Protein AF-A0A849GI47-F1 (afdb_monomer)

Secondary structure (DSSP, 8-state):
--HHHHHHHHHHHHHHHHHHHHHHHHHHHHHHHH-TTS--TT---GGGTS-TT-HHHHHHHHHHH-S-TTS---EEETTTEEEPPP-SS-TT----SS-GGGS--BSPEEE--SHHHHSTT-HHHHHHTT-TTS-EEE---TT--HHHHHHHHHHHGGGSBS-EEE-

Radius of gyration: 28.08 Å; Cα contacts (8 Å, |Δi|>4): 206; chains: 1; bounding box: 69×31×83 Å

Solvent-accessible surface area (backbone atoms only — not comparable to full-atom values): 9591 Å² total; per-residue (Å²): 132,58,72,65,59,56,50,52,50,51,52,52,50,51,52,51,51,52,54,49,53,50,53,52,52,50,51,50,50,49,41,36,60,71,37,83,93,44,74,46,86,80,65,64,42,35,73,80,81,24,57,90,88,38,72,64,18,55,52,39,38,39,72,56,66,39,83,69,90,78,62,84,71,46,41,76,36,99,89,60,40,68,32,59,61,57,41,96,54,30,73,81,23,55,65,70,96,68,49,56,87,79,50,73,54,67,50,22,38,39,35,38,35,21,42,80,45,44,31,94,76,39,54,43,61,57,49,27,75,70,34,84,92,41,45,41,43,29,56,23,31,62,82,46,50,72,66,42,40,49,52,50,45,73,72,50,55,83,82,43,47,74,56,47,79,45,114

Mean predicted aligned error: 10.1 Å

pLDDT: mean 87.13, std 10.29, range [44.12, 98.12]

Sequence (167 aa):
MSKLRQLLFNIVLIGASLVFTWAVAEGFLRAVLFVEELPSFGLREPWRYAADLDDDYWKLAYIFEGERKGETVGFFNPELGWDTQPTTDQPLGIRTAESFADRNLVEPILFYGDSFVGGKHNIPEKLDALLLDRPVLNLGVGGYGVDQIFLKFSKTVQYFENPLVLI

Foldseek 3Di:
DDPVVVVVVVVVVVVVVVVVVVVVVVVVQCCLAQVLPHPVVPVLQLCVPDPPPDPSSVVSCCRSVNPCPPDPQAPQDPQLGRAQDADPQRNLNWDDPHGPVPDDQAAAEEEEEACVQVHDVPPQVVVCVVCVPHHGIGRYYHPDDPVSSVSSCVVPVVVGHN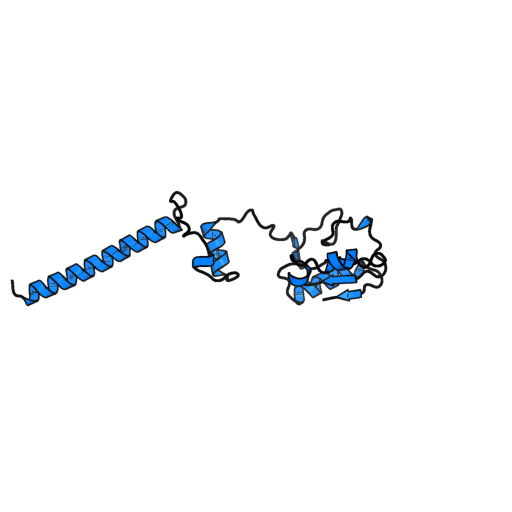YHYDD

Nearest PDB structures (foldseek):
  6kde-assembly2_D  TM=5.014E-01  e=5.599E+00  Homo sapiens

Structure (mmCIF, N/CA/C/O backbone):
data_AF-A0A849GI47-F1
#
_entry.id   AF-A0A849GI47-F1
#
loop_
_atom_site.group_PDB
_atom_site.id
_atom_site.type_symbol
_atom_site.label_atom_id
_atom_site.label_alt_id
_atom_site.label_comp_id
_atom_site.label_asym_id
_atom_site.label_entity_id
_atom_site.label_seq_id
_atom_site.pdbx_PDB_ins_code
_atom_site.Cartn_x
_atom_site.Cartn_y
_atom_site.Cartn_z
_atom_site.occupancy
_atom_site.B_iso_or_equiv
_atom_site.auth_seq_id
_atom_site.auth_comp_id
_atom_site.auth_asym_id
_atom_site.auth_atom_id
_atom_site.pdbx_PDB_model_num
ATOM 1 N N . MET A 1 1 ? -43.996 6.014 53.957 1.00 62.19 1 MET A N 1
ATOM 2 C CA . MET A 1 1 ? -44.176 6.207 52.496 1.00 62.19 1 MET A CA 1
ATOM 3 C C . MET A 1 1 ? -44.901 4.993 51.930 1.00 62.19 1 MET A C 1
ATOM 5 O O . MET A 1 1 ? -44.690 3.908 52.454 1.00 62.19 1 MET A O 1
ATOM 9 N N . SER A 1 2 ? -45.775 5.140 50.925 1.00 87.31 2 SER A N 1
ATOM 10 C CA . SER A 1 2 ? -46.443 3.973 50.322 1.00 87.31 2 SER A CA 1
ATOM 11 C C . SER A 1 2 ? -45.430 3.106 49.562 1.00 87.31 2 SER A C 1
ATOM 13 O O . SER A 1 2 ? -44.499 3.642 48.958 1.00 87.31 2 SER A O 1
ATOM 15 N N . LYS A 1 3 ? -45.614 1.776 49.564 1.00 91.88 3 LYS A N 1
ATOM 16 C CA . LYS A 1 3 ? -44.736 0.820 48.853 1.00 91.88 3 LYS A CA 1
ATOM 17 C C . LYS A 1 3 ? -44.525 1.200 47.379 1.00 91.88 3 LYS A C 1
ATOM 19 O O . LYS A 1 3 ? -43.432 1.033 46.854 1.00 91.88 3 LYS A O 1
ATOM 24 N N . LEU A 1 4 ? -45.545 1.787 46.747 1.00 92.00 4 LEU A N 1
ATOM 25 C CA . LEU A 1 4 ? -45.484 2.282 45.371 1.00 92.00 4 LEU A CA 1
ATOM 26 C C . LEU A 1 4 ? -44.495 3.448 45.195 1.00 92.00 4 LEU A C 1
ATOM 28 O O . LEU A 1 4 ? -43.724 3.449 44.244 1.00 92.00 4 LEU A O 1
ATOM 32 N N . ARG A 1 5 ? -44.469 4.421 46.119 1.00 92.56 5 ARG A N 1
ATOM 33 C CA . ARG A 1 5 ? -43.506 5.538 46.058 1.00 92.56 5 ARG A CA 1
ATOM 34 C C . ARG A 1 5 ? -42.068 5.056 46.226 1.00 92.56 5 ARG A C 1
ATOM 36 O O . ARG A 1 5 ? -41.183 5.549 45.540 1.00 92.56 5 ARG A O 1
ATOM 43 N N . GLN A 1 6 ? -41.850 4.088 47.114 1.00 93.69 6 GLN A N 1
ATOM 44 C CA . GLN A 1 6 ? -40.529 3.499 47.327 1.00 93.69 6 GLN A CA 1
ATOM 45 C C . GLN A 1 6 ? -40.064 2.696 46.104 1.00 93.69 6 GLN A C 1
ATOM 47 O O . GLN A 1 6 ? -38.916 2.823 45.694 1.00 93.69 6 GLN A O 1
ATOM 52 N N . LEU A 1 7 ? -40.966 1.934 45.477 1.00 95.00 7 LEU A N 1
ATOM 53 C CA . LEU A 1 7 ? -40.679 1.221 44.233 1.00 95.00 7 LEU A CA 1
ATOM 54 C C . LEU A 1 7 ? -40.298 2.184 43.099 1.00 95.00 7 LEU A C 1
ATOM 56 O O . LEU A 1 7 ? -39.279 1.982 42.448 1.00 95.00 7 LEU A O 1
ATOM 60 N N . LEU A 1 8 ? -41.079 3.250 42.893 1.00 95.50 8 LEU A N 1
ATOM 61 C CA . LEU A 1 8 ? -40.800 4.258 41.864 1.00 95.50 8 LEU A CA 1
ATOM 62 C C . LEU A 1 8 ? -39.462 4.963 42.099 1.00 95.50 8 LEU A C 1
ATOM 64 O O . LEU A 1 8 ? -38.685 5.121 41.163 1.00 95.50 8 LEU A O 1
ATOM 68 N N . PHE A 1 9 ? -39.171 5.339 43.346 1.00 96.94 9 PHE A N 1
ATOM 69 C CA . PHE A 1 9 ? -37.886 5.935 43.702 1.00 96.94 9 PHE A CA 1
ATOM 70 C C . PHE A 1 9 ? -36.716 4.996 43.384 1.00 96.94 9 PHE A C 1
ATOM 72 O O . PHE A 1 9 ? -35.748 5.423 42.764 1.00 96.94 9 PHE A O 1
ATOM 79 N N . ASN A 1 10 ? -36.826 3.711 43.732 1.00 96.81 10 ASN A N 1
ATOM 80 C CA . ASN A 1 10 ? -35.786 2.724 43.439 1.00 96.81 10 ASN A CA 1
ATOM 81 C C . ASN A 1 10 ? -35.577 2.531 41.930 1.00 96.81 10 ASN A C 1
ATOM 83 O O . ASN A 1 10 ? -34.438 2.428 41.487 1.00 96.81 10 ASN A O 1
ATOM 87 N N . ILE A 1 11 ? -36.650 2.513 41.133 1.00 97.25 11 ILE A N 1
ATOM 88 C CA . ILE A 1 11 ? -36.555 2.407 39.668 1.00 97.25 11 ILE A CA 1
ATOM 89 C C . ILE A 1 11 ? -35.836 3.626 39.084 1.00 97.25 11 ILE A C 1
ATOM 91 O O . ILE A 1 11 ? -34.929 3.468 38.270 1.00 97.25 11 ILE A O 1
ATOM 95 N N . VAL A 1 12 ? -36.204 4.835 39.522 1.00 97.62 12 VAL A N 1
ATOM 96 C CA . VAL A 1 12 ? -35.538 6.072 39.089 1.00 97.62 12 VAL A CA 1
ATOM 97 C C . VAL A 1 12 ? -34.067 6.060 39.488 1.00 97.62 12 VAL A C 1
ATOM 99 O O . VAL A 1 12 ? -33.219 6.412 38.674 1.00 97.62 12 VAL A O 1
ATOM 102 N N . LEU A 1 13 ? -33.754 5.612 40.705 1.00 97.69 13 LEU A N 1
ATOM 103 C CA . LEU A 1 13 ? -32.382 5.512 41.188 1.00 97.69 13 LEU A CA 1
ATOM 104 C C . LEU A 1 13 ? -31.557 4.551 40.324 1.00 97.69 13 LEU A C 1
ATOM 106 O O . LEU A 1 13 ? -30.480 4.921 39.877 1.00 97.69 13 LEU A O 1
ATOM 110 N N . ILE A 1 14 ? -32.083 3.358 40.029 1.00 98.00 14 ILE A N 1
ATOM 111 C CA . ILE A 1 14 ? -31.418 2.373 39.165 1.00 98.00 14 ILE A CA 1
ATOM 112 C C . ILE A 1 14 ? -31.202 2.944 37.761 1.00 98.00 14 ILE A C 1
ATOM 114 O O . ILE A 1 14 ? -30.101 2.842 37.224 1.00 98.00 14 ILE A O 1
ATOM 118 N N . GLY A 1 15 ? -32.225 3.576 37.178 1.00 98.00 15 GLY A N 1
ATOM 119 C CA . GLY A 1 15 ? -32.116 4.208 35.864 1.00 98.00 15 GLY A CA 1
ATOM 120 C C . GLY A 1 15 ? -31.052 5.306 35.839 1.00 98.00 15 GLY A C 1
ATOM 121 O O . GLY A 1 15 ? -30.203 5.321 34.951 1.00 98.00 15 GLY A O 1
ATOM 122 N N . ALA A 1 16 ? -31.042 6.180 36.848 1.00 97.75 16 ALA A N 1
ATOM 123 C CA . ALA A 1 16 ? -30.046 7.239 36.978 1.00 97.75 16 ALA A CA 1
ATOM 124 C C . ALA A 1 16 ? -28.628 6.675 37.157 1.00 97.75 16 ALA A C 1
ATOM 126 O O . ALA A 1 16 ? -27.691 7.166 36.530 1.00 97.75 16 ALA A O 1
ATOM 127 N N . SER A 1 17 ? -28.467 5.620 37.960 1.00 97.69 17 SER A N 1
ATOM 128 C CA . SER A 1 17 ? -27.182 4.941 38.137 1.00 97.69 17 SER A CA 1
ATOM 129 C C . SER A 1 17 ? -26.682 4.309 36.841 1.00 97.69 17 SER A C 1
ATOM 131 O O . SER A 1 17 ? -25.512 4.474 36.521 1.00 97.69 17 SER A O 1
ATOM 133 N N . LEU A 1 18 ? -27.547 3.651 36.062 1.00 98.00 18 LEU A N 1
ATOM 134 C CA . LEU A 1 18 ? -27.168 3.062 34.772 1.00 98.00 18 LEU A CA 1
ATOM 135 C C . LEU A 1 18 ? -26.694 4.123 33.776 1.00 98.00 18 LEU A C 1
ATOM 137 O O . LEU A 1 18 ? -25.630 3.968 33.179 1.00 98.00 18 LEU A O 1
ATOM 141 N N . VAL A 1 19 ? -27.444 5.221 33.643 1.00 97.94 19 VAL A N 1
ATOM 142 C CA . VAL A 1 19 ? -27.064 6.341 32.769 1.00 97.94 19 VAL A CA 1
ATOM 143 C C . VAL A 1 19 ? -25.728 6.937 33.206 1.00 97.94 19 VAL A C 1
ATOM 145 O O . VAL A 1 19 ? -24.860 7.182 32.370 1.00 97.94 19 VAL A O 1
ATOM 148 N N . PHE A 1 20 ? -25.533 7.128 34.512 1.00 97.88 20 PHE A N 1
ATOM 149 C CA . PHE A 1 20 ? -24.276 7.637 35.047 1.00 97.88 20 PHE A CA 1
ATOM 150 C C . PHE A 1 20 ? -23.106 6.686 34.764 1.00 97.88 20 PHE A C 1
ATOM 152 O O . PHE A 1 20 ? -22.062 7.124 34.287 1.00 97.88 20 PHE A O 1
ATOM 159 N N . THR A 1 21 ? -23.279 5.382 34.991 1.00 98.12 21 THR A N 1
ATOM 160 C CA . THR A 1 21 ? -22.251 4.377 34.694 1.00 98.12 21 THR A CA 1
ATOM 161 C C . THR A 1 21 ? -21.890 4.359 33.210 1.00 98.12 21 THR A C 1
ATOM 163 O O . THR A 1 21 ? -20.706 4.309 32.887 1.00 98.12 21 THR A O 1
ATOM 166 N N . TRP A 1 22 ? -22.868 4.452 32.306 1.00 97.94 22 TRP A N 1
ATOM 167 C CA . TRP A 1 22 ? -22.602 4.545 30.868 1.00 97.94 22 TRP A CA 1
ATOM 168 C C . TRP A 1 22 ? -21.857 5.820 30.492 1.00 97.94 22 TRP A C 1
ATOM 170 O O . TRP A 1 22 ? -20.901 5.747 29.728 1.00 97.94 22 TRP A O 1
ATOM 180 N N . ALA A 1 23 ? -22.231 6.966 31.062 1.00 97.81 23 ALA A N 1
ATOM 181 C CA . ALA A 1 23 ? -21.533 8.223 30.809 1.00 97.81 23 ALA A CA 1
ATOM 182 C C . ALA A 1 23 ? -20.064 8.162 31.260 1.00 97.81 23 ALA A C 1
ATOM 184 O O . ALA A 1 23 ? -19.175 8.611 30.538 1.00 97.81 23 ALA A O 1
ATOM 185 N N . VAL A 1 24 ? -19.797 7.566 32.428 1.00 97.81 24 VAL A N 1
ATOM 186 C CA . VAL A 1 24 ? -18.430 7.369 32.934 1.00 97.81 24 VAL A CA 1
ATOM 187 C C . VAL A 1 24 ? -17.649 6.390 32.054 1.00 97.81 24 VAL A C 1
ATOM 189 O O . VAL A 1 24 ? -16.498 6.666 31.723 1.00 97.81 24 VAL A O 1
ATOM 192 N N . ALA A 1 25 ? -18.258 5.273 31.648 1.00 96.62 25 ALA A N 1
ATOM 193 C CA . ALA A 1 25 ? -17.611 4.277 30.796 1.00 96.62 25 ALA A CA 1
ATOM 194 C C . ALA A 1 25 ? -17.271 4.835 29.404 1.00 96.62 25 ALA A C 1
ATOM 196 O O . ALA A 1 25 ? -16.143 4.680 28.944 1.00 96.62 25 ALA A O 1
ATOM 197 N N . GLU A 1 26 ? -18.209 5.539 28.766 1.00 96.75 26 GLU A N 1
ATOM 198 C CA . GLU A 1 26 ? -17.995 6.223 27.485 1.00 96.75 26 GLU A CA 1
ATOM 199 C C . GLU A 1 26 ? -16.902 7.293 27.606 1.00 96.75 26 GLU A C 1
ATOM 201 O O . GLU A 1 26 ? -16.005 7.368 26.768 1.00 96.75 26 GLU A O 1
ATOM 206 N N . GLY A 1 27 ? -16.931 8.097 28.675 1.00 96.56 27 GLY A N 1
ATOM 207 C CA . GLY A 1 27 ? -15.905 9.106 28.936 1.00 96.56 27 GLY A CA 1
ATOM 208 C C . GLY A 1 27 ? -14.514 8.494 29.098 1.00 96.56 27 GLY A C 1
ATOM 209 O O . GLY A 1 27 ? -13.548 8.993 28.523 1.00 96.56 27 GLY A O 1
ATOM 210 N N . PHE A 1 28 ? -14.420 7.379 29.824 1.00 94.81 28 PHE A N 1
ATOM 211 C CA . PHE A 1 28 ? -13.177 6.629 29.975 1.00 94.81 28 PHE A CA 1
ATOM 212 C C . PHE A 1 28 ? -12.679 6.066 28.637 1.00 94.81 28 PHE A C 1
ATOM 214 O O . PHE A 1 28 ? -11.511 6.251 28.302 1.00 94.81 28 PHE A O 1
ATOM 221 N N . LEU A 1 29 ? -13.554 5.438 27.842 1.00 93.25 29 LEU A N 1
ATOM 222 C CA . LEU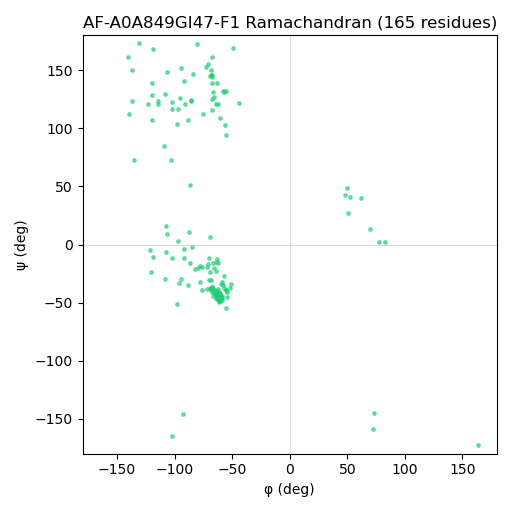 A 1 29 ? -13.192 4.907 26.524 1.00 93.25 29 LEU A CA 1
ATOM 223 C C . LEU A 1 29 ? -12.700 6.011 25.586 1.00 93.25 29 LEU A C 1
ATOM 225 O O . LEU A 1 29 ? -11.647 5.862 24.972 1.00 93.25 29 LEU A O 1
ATOM 229 N N . ARG A 1 30 ? -13.403 7.148 25.518 1.00 93.06 30 ARG A N 1
ATOM 230 C CA . ARG A 1 30 ? -12.971 8.296 24.708 1.00 93.06 30 ARG A CA 1
ATOM 231 C C . ARG A 1 30 ? -11.630 8.849 25.160 1.00 93.06 30 ARG A C 1
ATOM 233 O O . ARG A 1 30 ? -10.808 9.178 24.312 1.00 93.06 30 ARG A O 1
ATOM 240 N N . ALA A 1 31 ? -11.400 8.935 26.469 1.00 93.75 31 ALA A N 1
ATOM 241 C CA . ALA A 1 31 ? -10.121 9.385 26.996 1.00 93.75 31 ALA A CA 1
ATOM 242 C C . ALA A 1 31 ? -8.993 8.437 26.558 1.00 93.75 31 ALA A C 1
ATOM 244 O O . ALA A 1 31 ? -8.002 8.877 25.987 1.00 93.75 31 ALA A O 1
ATOM 245 N N . VAL A 1 32 ? -9.171 7.127 26.732 1.00 93.31 32 VAL A N 1
ATOM 246 C CA . VAL A 1 32 ? -8.170 6.134 26.316 1.00 93.31 32 VAL A CA 1
ATOM 247 C C . VAL A 1 32 ? -7.936 6.148 24.799 1.00 93.31 32 VAL A C 1
ATOM 249 O O . VAL A 1 32 ? -6.793 6.026 24.357 1.00 93.31 32 VAL A O 1
ATOM 252 N N . LEU A 1 33 ? -8.977 6.336 23.986 1.00 91.94 33 LEU A N 1
ATOM 253 C CA . LEU A 1 33 ? -8.856 6.333 22.525 1.00 91.94 33 LEU A CA 1
ATOM 254 C C . LEU A 1 33 ? -8.245 7.617 21.957 1.00 91.94 33 LEU A C 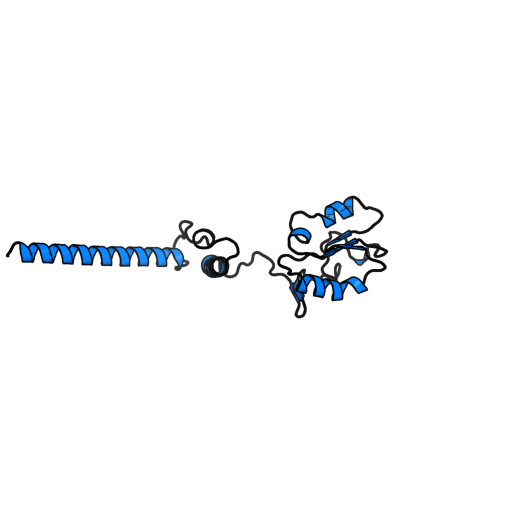1
ATOM 256 O O . LEU A 1 33 ? 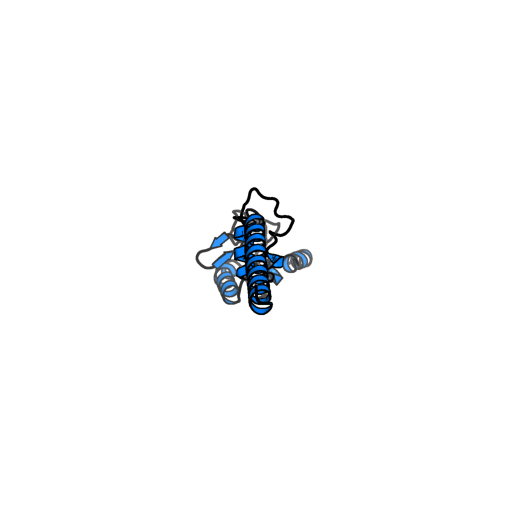-7.440 7.520 21.038 1.00 91.94 33 LEU A O 1
ATOM 260 N N . PHE A 1 34 ? -8.587 8.788 22.500 1.00 90.31 34 PHE A N 1
ATOM 261 C CA . PHE A 1 34 ? -8.318 10.072 21.837 1.00 90.31 34 PHE A CA 1
ATOM 262 C C . PHE A 1 34 ? -7.449 11.058 22.635 1.00 90.31 34 PHE A C 1
ATOM 264 O O . PHE A 1 34 ? -7.120 12.113 22.106 1.00 90.31 34 PHE A O 1
ATOM 271 N N . VAL A 1 35 ? -7.066 10.758 23.882 1.00 90.88 35 VAL A N 1
ATOM 272 C CA . VAL A 1 35 ? -6.126 11.595 24.657 1.00 90.88 35 VAL A CA 1
ATOM 273 C C . VAL A 1 35 ? -4.729 11.001 24.550 1.00 90.88 35 VAL A C 1
ATOM 275 O O . VAL A 1 35 ? -4.439 9.989 25.189 1.00 90.88 35 VAL A O 1
ATOM 278 N N . GLU A 1 36 ? -3.870 11.604 23.732 1.00 84.31 36 GLU A N 1
ATOM 279 C CA . GLU A 1 36 ? -2.564 11.053 23.347 1.00 84.31 36 GLU A CA 1
ATOM 280 C C . GLU A 1 36 ? -1.693 10.633 24.538 1.00 84.31 36 GLU A C 1
ATOM 282 O O . GLU A 1 36 ? -1.065 9.576 24.480 1.00 84.31 36 GLU A O 1
ATOM 287 N N . GLU A 1 37 ? -1.729 11.394 25.633 1.00 88.81 37 GLU A N 1
ATOM 288 C CA . GLU A 1 37 ? -0.917 11.200 26.837 1.00 88.81 37 GLU A CA 1
ATOM 289 C C . GLU A 1 37 ? -1.321 9.976 27.671 1.00 88.81 37 GLU A C 1
ATOM 291 O O . GLU A 1 37 ? -0.557 9.532 28.533 1.00 88.81 37 GLU A O 1
ATOM 296 N N . LEU A 1 38 ? -2.520 9.428 27.450 1.00 88.62 38 LEU A N 1
ATOM 297 C CA . LEU A 1 38 ? -2.973 8.232 28.151 1.00 88.62 38 LEU A CA 1
ATOM 298 C C . LEU A 1 38 ? -2.460 6.953 27.474 1.00 88.62 38 LEU A C 1
ATOM 300 O O . LEU A 1 38 ? -2.383 6.885 26.245 1.00 88.62 38 LEU A O 1
ATOM 304 N N . PRO A 1 39 ? -2.172 5.894 28.257 1.00 87.44 39 PRO A N 1
ATOM 305 C CA . PRO A 1 39 ? -1.839 4.594 27.694 1.00 87.44 39 PRO A CA 1
ATOM 306 C C . PRO A 1 39 ? -2.979 4.100 26.803 1.00 87.44 39 PRO A C 1
ATOM 308 O O . PRO A 1 39 ? -4.137 4.091 27.214 1.00 87.44 39 PRO A O 1
ATOM 311 N N . SER A 1 40 ? -2.649 3.642 25.596 1.00 85.19 40 SER A N 1
ATOM 312 C CA . SER A 1 40 ? -3.651 3.141 24.651 1.00 85.19 40 SER A CA 1
ATOM 313 C C . SER A 1 40 ? -4.233 1.784 25.052 1.00 85.19 40 SER A C 1
ATOM 315 O O . SER A 1 40 ? -5.281 1.405 24.543 1.00 85.19 40 SER A O 1
ATOM 317 N N . PHE A 1 41 ? -3.547 1.024 25.916 1.00 87.50 41 PHE A N 1
ATOM 318 C CA . PHE A 1 41 ? -3.896 -0.356 26.294 1.00 87.50 41 PHE A CA 1
ATOM 319 C C . PHE A 1 41 ? -4.139 -1.293 25.091 1.00 87.50 41 PHE A C 1
ATOM 321 O O . PHE A 1 41 ? -4.902 -2.251 25.195 1.00 87.50 41 PHE A O 1
ATOM 328 N N . GLY A 1 42 ? -3.521 -1.010 23.936 1.00 87.25 42 GLY A N 1
ATOM 329 C CA . GLY A 1 42 ? -3.763 -1.753 22.691 1.00 87.25 42 GLY A CA 1
ATOM 330 C C . GLY A 1 42 ? -5.149 -1.516 22.076 1.00 87.25 42 GLY A C 1
ATOM 331 O O . GLY A 1 42 ? -5.573 -2.267 21.205 1.00 87.25 42 GLY A O 1
ATOM 332 N N . LEU A 1 43 ? -5.882 -0.493 22.528 1.00 90.38 43 LEU A N 1
ATOM 333 C CA . LEU A 1 43 ? -7.181 -0.109 21.970 1.00 90.38 43 LEU A CA 1
ATOM 334 C C . LEU A 1 43 ? -7.054 0.845 20.781 1.00 90.38 43 LEU A C 1
ATOM 336 O O . LEU A 1 43 ? -8.015 0.985 20.036 1.00 90.38 43 LEU A O 1
ATOM 340 N N . ARG A 1 44 ? -5.893 1.475 20.566 1.00 90.88 44 ARG A N 1
ATOM 341 C CA . ARG A 1 44 ? -5.617 2.343 19.403 1.00 90.88 44 ARG A CA 1
ATOM 342 C C . ARG A 1 44 ? -5.111 1.536 18.204 1.00 90.88 44 ARG A C 1
ATOM 344 O O . ARG A 1 44 ? -4.057 1.816 17.651 1.00 90.88 44 ARG A O 1
ATOM 351 N N . GLU A 1 45 ? -5.852 0.494 17.855 1.00 88.88 45 GLU A N 1
ATOM 352 C CA . GLU A 1 45 ? -5.541 -0.420 16.756 1.00 88.88 45 GLU A CA 1
ATOM 353 C C . GLU A 1 45 ? -6.696 -0.369 15.739 1.00 88.88 45 GLU A C 1
ATOM 355 O O . GLU A 1 45 ? -7.781 -0.874 16.044 1.00 88.88 45 GLU A O 1
ATOM 360 N N . PRO A 1 46 ? -6.521 0.254 14.556 1.00 89.31 46 PRO A N 1
ATOM 361 C CA . PRO A 1 46 ? -7.612 0.494 13.600 1.00 89.31 46 PRO A CA 1
ATOM 362 C C . PRO A 1 46 ? -8.374 -0.772 13.185 1.00 89.31 46 PRO A C 1
ATOM 364 O O . PRO A 1 46 ? -9.605 -0.769 13.129 1.00 89.31 46 PRO A O 1
ATOM 367 N N . TRP A 1 47 ? -7.654 -1.883 13.002 1.00 87.50 47 TRP A N 1
ATOM 368 C CA . TRP A 1 47 ? -8.207 -3.186 12.609 1.00 87.50 47 TRP A CA 1
ATOM 369 C C . TRP A 1 47 ? -9.181 -3.793 13.631 1.00 87.50 47 TRP A C 1
ATOM 371 O O . TRP A 1 47 ? -9.867 -4.769 13.336 1.00 87.50 47 TRP A O 1
ATOM 381 N N . ARG A 1 48 ? -9.259 -3.252 14.855 1.00 90.25 48 ARG A N 1
ATOM 382 C CA . ARG A 1 48 ? -10.244 -3.690 15.859 1.00 90.25 48 ARG A CA 1
ATOM 383 C C . ARG A 1 48 ? -11.642 -3.128 15.621 1.00 90.25 48 ARG A C 1
ATOM 385 O O . ARG A 1 48 ? -12.595 -3.659 16.188 1.00 90.25 48 ARG A O 1
ATOM 392 N N . TYR A 1 49 ? -11.759 -2.061 14.834 1.00 90.31 49 TYR A N 1
ATOM 393 C CA . TYR A 1 49 ? -13.013 -1.326 14.633 1.00 90.31 49 TYR A CA 1
ATOM 394 C C . TYR A 1 49 ? -13.466 -1.302 13.176 1.00 90.31 49 TYR A C 1
ATOM 396 O O . TYR A 1 49 ? -14.657 -1.142 12.924 1.00 90.31 49 TYR A O 1
ATOM 404 N N . ALA A 1 50 ? -12.538 -1.466 12.234 1.00 90.94 50 ALA A N 1
ATOM 405 C CA . ALA A 1 50 ? -12.810 -1.473 10.806 1.00 90.94 50 ALA A CA 1
ATOM 406 C C . ALA A 1 50 ? -12.032 -2.600 10.119 1.00 90.94 50 ALA A C 1
ATOM 408 O O . ALA A 1 50 ? -10.954 -2.988 10.572 1.00 90.94 50 ALA A O 1
ATOM 409 N N . ALA A 1 51 ? -12.593 -3.128 9.031 1.00 83.81 51 ALA A N 1
ATOM 410 C CA . ALA A 1 51 ? -11.918 -4.126 8.214 1.00 83.81 51 ALA A CA 1
ATOM 411 C C . ALA A 1 51 ? -10.708 -3.513 7.492 1.00 83.81 51 ALA A C 1
ATOM 413 O O . ALA A 1 51 ? -10.715 -2.330 7.148 1.00 83.81 51 ALA A O 1
ATOM 414 N N . ASP A 1 52 ? -9.685 -4.330 7.237 1.00 69.19 52 ASP A N 1
ATOM 415 C CA . ASP A 1 52 ? -8.509 -3.897 6.483 1.00 69.19 52 ASP A CA 1
ATOM 416 C C . ASP A 1 52 ? -8.936 -3.366 5.102 1.00 69.19 52 ASP A C 1
ATOM 418 O O . ASP A 1 52 ? -9.685 -4.028 4.383 1.00 69.19 52 ASP A O 1
ATOM 422 N N . LEU A 1 53 ? -8.430 -2.178 4.742 1.00 69.00 53 LEU A N 1
ATOM 423 C CA . LEU A 1 53 ? -8.708 -1.426 3.503 1.00 69.00 53 LEU A CA 1
ATOM 424 C C . LEU A 1 53 ? -10.043 -0.661 3.431 1.00 69.00 53 LEU A C 1
ATOM 426 O O . LEU A 1 53 ? -10.291 -0.025 2.409 1.00 69.00 53 LEU A O 1
ATOM 430 N N . ASP A 1 54 ? -10.864 -0.658 4.483 1.00 81.38 54 ASP A N 1
ATOM 431 C CA . ASP A 1 54 ? -12.044 0.218 4.553 1.00 81.38 54 ASP A CA 1
ATOM 432 C C . ASP A 1 54 ? -11.638 1.692 4.778 1.00 81.38 54 ASP A C 1
ATOM 434 O O . ASP A 1 54 ? -10.615 1.992 5.400 1.00 81.38 54 ASP A O 1
ATOM 438 N N . ASP A 1 55 ? -12.457 2.639 4.326 1.00 83.44 55 ASP A N 1
ATOM 439 C CA . ASP A 1 55 ? -12.240 4.073 4.552 1.00 83.44 55 ASP A CA 1
ATOM 440 C C . ASP A 1 55 ? -12.154 4.385 6.051 1.00 83.44 55 ASP A C 1
ATOM 442 O O . ASP A 1 55 ? -11.360 5.221 6.489 1.00 83.44 55 ASP A O 1
ATOM 446 N N . ASP A 1 56 ? -12.963 3.698 6.857 1.00 89.12 56 ASP A N 1
ATOM 447 C CA . ASP A 1 56 ? -12.966 3.865 8.307 1.00 89.12 56 ASP A CA 1
ATOM 448 C C . ASP A 1 56 ? -11.680 3.335 8.952 1.00 89.12 56 ASP A C 1
ATOM 450 O O . ASP A 1 56 ? -11.201 3.928 9.922 1.00 89.12 56 ASP A O 1
ATOM 454 N N . TYR A 1 57 ? -11.054 2.306 8.369 1.00 87.75 57 TYR A N 1
ATOM 455 C CA . TYR A 1 57 ? -9.729 1.858 8.793 1.00 87.75 57 TYR A CA 1
ATOM 456 C C . TYR A 1 57 ? -8.706 2.973 8.591 1.00 87.75 57 TYR A C 1
ATOM 458 O O . TYR A 1 57 ? -7.974 3.306 9.521 1.00 87.75 57 TYR A O 1
ATOM 466 N N . TRP A 1 58 ? -8.682 3.596 7.411 1.00 83.44 58 TRP A N 1
ATOM 467 C CA . TRP A 1 58 ? -7.708 4.645 7.105 1.00 83.44 58 TRP A CA 1
ATOM 468 C C . TRP A 1 58 ? -7.926 5.916 7.931 1.00 83.44 58 TRP A C 1
ATOM 470 O O . TRP A 1 58 ? -6.954 6.522 8.385 1.00 83.44 58 TRP A O 1
ATOM 480 N N . LYS A 1 59 ? -9.182 6.287 8.212 1.00 88.50 59 LYS A N 1
ATOM 481 C CA . LYS A 1 59 ? -9.506 7.388 9.137 1.00 88.50 59 LYS A CA 1
ATOM 482 C C . LYS A 1 59 ? -8.993 7.101 10.545 1.00 88.50 59 LYS A C 1
ATOM 484 O O . LYS A 1 59 ? -8.369 7.965 11.155 1.00 88.50 59 LYS A O 1
ATOM 489 N N . LEU A 1 60 ? -9.240 5.897 11.064 1.00 89.31 60 LEU A N 1
ATOM 490 C CA . LEU A 1 60 ? -8.784 5.502 12.396 1.00 89.31 60 LEU A CA 1
ATOM 491 C C . LEU A 1 60 ? -7.264 5.369 12.465 1.00 89.31 60 LEU A C 1
ATOM 493 O O . LEU A 1 60 ? -6.680 5.792 13.457 1.00 89.31 60 LEU A O 1
ATOM 497 N N . ALA A 1 61 ? -6.619 4.851 11.418 1.00 87.56 61 ALA A N 1
ATOM 498 C CA . ALA A 1 61 ? -5.164 4.797 11.317 1.00 87.56 61 ALA A CA 1
ATOM 499 C C . ALA A 1 61 ? -4.564 6.200 11.406 1.00 87.56 61 ALA A C 1
ATOM 501 O O . ALA A 1 61 ? -3.658 6.424 12.201 1.00 87.56 61 ALA A O 1
ATOM 502 N N . TYR A 1 62 ? -5.131 7.165 10.680 1.00 85.44 62 TYR A N 1
ATOM 503 C CA . TYR A 1 62 ? -4.706 8.557 10.768 1.00 85.44 62 TYR A CA 1
ATOM 504 C C . TYR A 1 62 ? -4.930 9.163 12.164 1.00 85.44 62 TYR A C 1
ATOM 506 O O . TYR A 1 62 ? -4.056 9.845 12.688 1.00 85.44 62 TYR A O 1
ATOM 514 N N . ILE A 1 63 ? -6.079 8.906 12.799 1.00 88.69 63 ILE A N 1
ATOM 515 C CA . ILE A 1 63 ? -6.390 9.449 14.133 1.00 88.69 63 ILE A CA 1
ATOM 516 C C . ILE A 1 63 ? -5.503 8.831 15.226 1.00 88.69 63 ILE A C 1
ATOM 518 O O . ILE A 1 63 ? -5.098 9.529 16.151 1.00 88.69 63 ILE A O 1
ATOM 522 N N . PHE A 1 64 ? -5.224 7.529 15.157 1.00 89.56 64 PHE A N 1
ATOM 523 C CA . PHE A 1 64 ? -4.501 6.800 16.202 1.00 89.56 64 PHE A CA 1
ATOM 524 C C . PHE A 1 64 ? -2.984 6.825 16.039 1.00 89.56 64 PHE A C 1
ATOM 526 O O . PHE A 1 64 ? -2.270 6.830 17.042 1.00 89.56 64 PHE A O 1
ATOM 533 N N . GLU A 1 65 ? -2.492 6.809 14.803 1.00 82.94 65 GLU A N 1
ATOM 534 C CA . GLU A 1 65 ? -1.063 6.725 14.485 1.00 82.94 65 GLU A CA 1
ATOM 535 C C . GLU A 1 65 ? -0.505 8.057 13.947 1.00 82.94 65 GLU A C 1
ATOM 537 O O . GLU A 1 65 ? 0.708 8.189 13.770 1.00 82.94 65 GLU A O 1
ATOM 542 N N . GLY A 1 66 ? -1.368 9.055 13.719 1.00 77.50 66 GLY A N 1
ATOM 543 C CA . GLY A 1 66 ? -1.019 10.319 13.074 1.00 77.50 66 GLY A CA 1
ATOM 544 C C . GLY A 1 66 ? -0.765 10.156 11.573 1.00 77.50 66 GLY A C 1
ATOM 545 O O . GLY A 1 66 ? -1.178 9.180 10.941 1.00 77.50 66 GLY A O 1
ATOM 546 N N . GLU A 1 67 ? -0.035 11.103 10.976 1.00 64.75 67 GLU A N 1
ATOM 547 C CA . GLU A 1 67 ? 0.556 10.871 9.656 1.00 64.75 67 GLU A CA 1
ATOM 548 C C . GLU A 1 67 ? 1.514 9.678 9.751 1.00 64.75 67 GLU A C 1
ATOM 550 O O . GLU A 1 67 ? 2.601 9.779 10.333 1.00 64.75 67 GLU A O 1
ATOM 555 N N . ARG A 1 68 ? 1.134 8.541 9.152 1.00 57.78 68 ARG A N 1
ATOM 556 C CA . ARG A 1 68 ? 2.056 7.423 8.947 1.00 57.78 68 ARG A CA 1
ATOM 557 C C . ARG A 1 68 ? 3.267 7.934 8.168 1.00 57.78 68 ARG A C 1
ATOM 559 O O . ARG A 1 68 ? 3.238 8.042 6.949 1.00 57.78 68 ARG A O 1
ATOM 566 N N . LYS A 1 69 ? 4.384 8.149 8.864 1.00 47.19 69 LYS A N 1
ATOM 567 C CA . LYS A 1 69 ? 5.706 8.406 8.259 1.00 47.19 69 LYS A CA 1
ATOM 568 C C . LYS A 1 69 ? 6.297 7.177 7.541 1.00 47.19 69 LYS A C 1
ATOM 570 O O . LYS A 1 69 ? 7.467 7.200 7.176 1.00 47.19 69 LYS A O 1
ATOM 575 N N . GLY A 1 70 ? 5.541 6.084 7.414 1.00 44.12 70 GLY A N 1
ATOM 576 C CA . GLY A 1 70 ? 6.095 4.731 7.311 1.00 44.12 70 GLY A CA 1
ATOM 577 C C . GLY A 1 70 ? 5.811 3.948 6.035 1.00 44.12 70 GLY A C 1
ATOM 578 O O . GLY A 1 70 ? 6.458 2.931 5.820 1.00 44.12 70 GLY A O 1
ATOM 579 N N . GLU A 1 71 ? 4.918 4.401 5.166 1.00 49.09 71 GLU A N 1
ATOM 580 C CA . GLU A 1 71 ? 4.827 3.850 3.817 1.00 49.09 71 GLU A CA 1
ATOM 581 C C . GLU A 1 71 ? 5.004 5.030 2.887 1.00 49.09 71 GLU A C 1
ATOM 583 O O . GLU A 1 71 ? 4.284 6.019 3.005 1.00 49.09 71 GLU A O 1
ATOM 588 N N . THR A 1 72 ? 6.019 4.979 2.025 1.00 50.12 72 THR A N 1
ATOM 589 C CA . THR A 1 72 ? 6.143 5.917 0.915 1.00 50.12 72 THR A CA 1
ATOM 590 C C . THR A 1 72 ? 4.845 5.830 0.132 1.00 50.12 72 THR A C 1
ATOM 592 O O . THR A 1 72 ? 4.688 4.950 -0.715 1.00 50.12 72 THR A O 1
ATOM 595 N N . VAL A 1 73 ? 3.902 6.722 0.449 1.00 54.00 73 VAL A N 1
ATOM 596 C CA . VAL A 1 73 ? 2.864 7.151 -0.477 1.00 54.00 73 VAL A CA 1
ATOM 597 C C . VAL A 1 73 ? 3.636 7.374 -1.764 1.00 54.00 73 VAL A C 1
ATOM 599 O O . VAL A 1 73 ? 4.677 8.040 -1.729 1.00 54.00 73 VAL A O 1
ATOM 602 N N . GLY A 1 74 ? 3.253 6.668 -2.826 1.00 62.31 74 GLY A N 1
ATOM 603 C CA . GLY A 1 74 ? 4.021 6.665 -4.064 1.00 62.31 74 GLY A CA 1
ATOM 604 C C . GLY A 1 74 ? 4.363 8.088 -4.512 1.00 62.31 74 GLY A C 1
ATOM 605 O O . GLY A 1 74 ? 3.842 9.089 -4.022 1.00 62.31 74 GLY A O 1
ATOM 606 N N . PHE A 1 75 ? 5.238 8.225 -5.486 1.00 81.75 75 PHE A N 1
ATOM 607 C CA . PHE A 1 75 ? 5.379 9.519 -6.129 1.00 81.75 75 PHE A CA 1
ATOM 608 C C . PHE A 1 75 ? 4.049 9.893 -6.801 1.00 81.75 75 PHE A C 1
ATOM 610 O O . PHE A 1 75 ? 3.561 9.154 -7.653 1.00 81.75 75 PHE A O 1
ATOM 617 N N . PHE A 1 76 ? 3.442 11.022 -6.424 1.00 84.81 76 PHE A N 1
ATOM 618 C CA . PHE A 1 76 ? 2.234 11.487 -7.101 1.00 84.81 76 PHE A CA 1
ATOM 619 C C . PHE A 1 76 ? 2.590 12.077 -8.469 1.00 84.81 76 PHE A C 1
ATOM 621 O O . PHE A 1 76 ? 3.203 13.141 -8.573 1.00 84.81 76 PHE A O 1
ATOM 628 N N . ASN A 1 77 ? 2.169 11.392 -9.524 1.00 87.94 77 ASN A N 1
ATOM 629 C CA . ASN A 1 77 ? 2.233 11.846 -10.900 1.00 87.94 77 ASN A CA 1
ATOM 630 C C . ASN A 1 77 ? 0.888 12.491 -11.290 1.00 87.94 77 ASN A C 1
ATOM 632 O O . ASN A 1 77 ? -0.140 11.825 -11.184 1.00 87.94 77 ASN A O 1
ATOM 636 N N . PRO A 1 78 ? 0.854 13.735 -11.801 1.00 89.50 78 PRO A N 1
ATOM 637 C CA . PRO A 1 78 ? -0.401 14.394 -12.178 1.00 89.50 78 PRO A CA 1
ATOM 638 C C . PRO A 1 78 ? -1.252 13.633 -13.205 1.00 89.50 78 PRO A C 1
ATOM 640 O O . PRO A 1 78 ? -2.467 13.800 -13.225 1.00 89.50 78 PRO A O 1
ATOM 643 N N . GLU A 1 79 ? -0.628 12.814 -14.056 1.00 88.94 79 GLU A N 1
ATOM 644 C CA . GLU A 1 79 ? -1.321 12.031 -15.086 1.00 88.94 79 GLU A CA 1
ATOM 645 C C . GLU A 1 79 ? -1.616 10.596 -14.637 1.00 88.94 79 GLU A C 1
ATOM 647 O O . GLU A 1 79 ? -2.630 10.033 -15.037 1.00 88.94 79 GLU A O 1
ATOM 652 N N . LEU A 1 80 ? -0.740 9.995 -13.824 1.00 89.00 80 LEU A N 1
ATOM 653 C CA . LEU A 1 80 ? -0.840 8.578 -13.440 1.00 89.00 80 LEU A CA 1
ATOM 654 C C . LEU A 1 80 ? -1.394 8.357 -12.023 1.00 89.00 80 LEU A C 1
ATOM 656 O O . LEU A 1 80 ? -1.731 7.232 -11.663 1.00 89.00 80 LEU A O 1
ATOM 660 N N . GLY A 1 81 ? -1.509 9.405 -11.207 1.00 88.44 81 GLY A N 1
ATOM 661 C CA . GLY A 1 81 ? -1.787 9.294 -9.776 1.00 88.44 81 GLY A CA 1
ATOM 662 C C . GLY A 1 81 ? -0.567 8.795 -8.997 1.00 88.44 81 GLY A C 1
ATOM 663 O O . GLY A 1 81 ? 0.567 9.139 -9.318 1.00 88.44 81 GLY A O 1
ATOM 664 N N . TRP A 1 82 ? -0.785 7.995 -7.954 1.00 88.19 82 TRP A N 1
ATOM 665 C CA . TRP A 1 82 ? 0.295 7.417 -7.147 1.00 88.19 82 TRP A CA 1
ATOM 666 C C . TRP A 1 82 ? 1.116 6.402 -7.948 1.00 88.19 82 TRP A C 1
ATOM 668 O O . TRP A 1 82 ? 0.591 5.370 -8.333 1.00 88.19 82 TRP A O 1
ATOM 678 N N . ASP A 1 83 ? 2.395 6.666 -8.190 1.00 90.00 83 ASP A N 1
ATOM 679 C CA . ASP A 1 83 ? 3.279 5.822 -9.000 1.00 90.00 83 ASP A CA 1
ATOM 680 C C . ASP A 1 83 ? 4.607 5.533 -8.274 1.00 90.00 83 ASP A C 1
ATOM 682 O O . ASP A 1 83 ? 4.909 6.065 -7.203 1.00 90.00 83 ASP A O 1
ATOM 686 N N . THR A 1 84 ? 5.426 4.665 -8.857 1.00 87.19 84 THR A N 1
ATOM 687 C CA . THR A 1 84 ? 6.813 4.455 -8.446 1.00 87.19 84 THR A CA 1
ATOM 688 C C . THR A 1 84 ? 7.619 5.715 -8.739 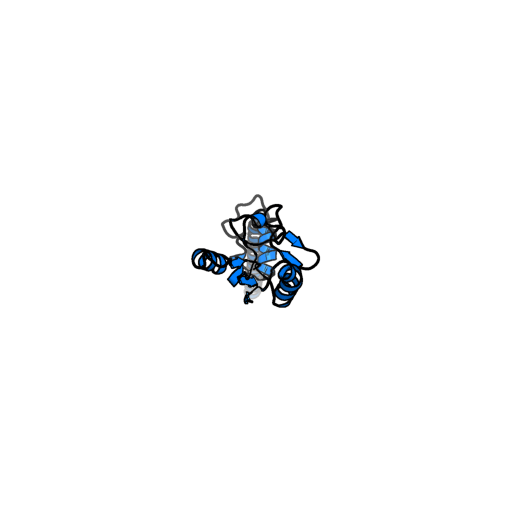1.00 87.19 84 THR A C 1
ATOM 690 O O . THR A 1 84 ? 7.551 6.266 -9.836 1.00 87.19 84 THR A O 1
ATOM 693 N N . GLN A 1 85 ? 8.388 6.173 -7.752 1.00 85.81 85 GLN A N 1
ATOM 694 C CA . GLN A 1 85 ? 9.208 7.370 -7.887 1.00 85.81 85 GLN A CA 1
ATOM 695 C C . GLN A 1 85 ? 10.290 7.177 -8.958 1.00 85.81 85 GLN A C 1
ATOM 697 O O . GLN A 1 85 ? 11.135 6.294 -8.802 1.00 85.81 85 GLN A O 1
ATOM 702 N N . PRO A 1 86 ? 10.311 8.010 -10.014 1.00 87.06 86 PRO A N 1
ATOM 703 C CA . PRO A 1 86 ? 11.409 8.010 -10.964 1.00 87.06 86 PRO A CA 1
ATOM 704 C C . PRO A 1 86 ? 12.712 8.419 -10.277 1.00 87.06 86 PRO A C 1
ATOM 706 O O . PRO A 1 86 ? 12.738 9.360 -9.479 1.00 87.06 86 PRO A O 1
ATOM 709 N N . THR A 1 87 ? 13.801 7.744 -10.619 1.00 86.56 87 THR A N 1
ATOM 710 C CA . THR A 1 87 ? 15.157 8.117 -10.197 1.00 86.56 87 THR A CA 1
ATOM 711 C C . THR A 1 87 ? 16.009 8.429 -11.420 1.00 86.56 87 THR A C 1
ATOM 713 O O . THR A 1 87 ? 15.616 8.134 -12.548 1.00 86.56 87 THR A O 1
ATOM 716 N N . THR A 1 88 ? 17.187 9.021 -11.214 1.00 85.12 88 THR A N 1
ATOM 717 C CA . THR A 1 88 ? 18.151 9.253 -12.303 1.00 85.12 88 THR A CA 1
ATOM 718 C C . THR A 1 88 ? 18.492 7.955 -13.038 1.00 85.12 88 THR A C 1
ATOM 720 O O . THR A 1 88 ? 18.572 7.952 -14.263 1.00 85.12 88 THR A O 1
ATOM 723 N N . ASP A 1 89 ? 18.622 6.852 -12.296 1.00 84.62 89 ASP A N 1
ATOM 724 C CA . ASP A 1 89 ? 18.964 5.535 -12.843 1.00 84.62 89 ASP A CA 1
ATOM 725 C C . ASP A 1 89 ? 17.745 4.794 -13.412 1.00 84.62 89 ASP A C 1
ATOM 727 O O . ASP A 1 89 ? 17.898 3.885 -14.222 1.00 84.62 89 ASP A O 1
ATOM 731 N N . GLN A 1 90 ? 16.527 5.163 -13.00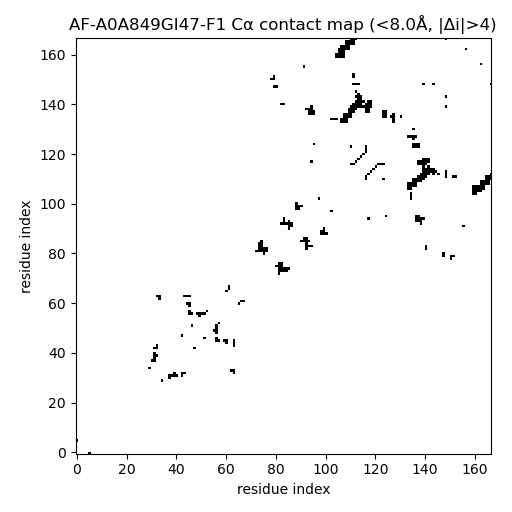0 1.00 84.50 90 GLN A N 1
ATOM 732 C CA . GLN A 1 90 ? 15.269 4.552 -13.442 1.00 84.50 90 GLN A CA 1
ATOM 733 C C . GLN A 1 90 ? 14.230 5.638 -13.761 1.00 84.50 90 GLN A C 1
ATOM 735 O O . GLN A 1 90 ? 13.256 5.821 -13.020 1.00 84.50 90 GLN A O 1
ATOM 740 N N . PRO A 1 91 ? 14.399 6.363 -14.883 1.00 85.12 91 PRO A N 1
ATOM 741 C CA . PRO A 1 91 ? 13.561 7.517 -15.218 1.00 85.12 91 PRO A CA 1
ATOM 742 C C . PRO A 1 91 ? 12.101 7.146 -15.517 1.00 85.12 91 PRO A C 1
ATOM 744 O O . PRO A 1 91 ? 11.230 8.012 -15.502 1.00 85.12 91 PRO A O 1
ATOM 747 N N . LEU A 1 92 ? 11.821 5.864 -15.772 1.00 86.69 92 LEU A N 1
ATOM 748 C CA . LEU A 1 92 ? 10.474 5.343 -16.020 1.00 86.69 92 LEU A CA 1
ATOM 749 C C . LEU A 1 92 ? 9.815 4.729 -14.770 1.00 86.69 92 LEU A C 1
ATOM 751 O O . LEU A 1 92 ? 8.718 4.184 -14.877 1.00 86.69 92 LEU A O 1
ATOM 755 N N . GLY A 1 93 ? 10.468 4.784 -13.600 1.00 85.88 93 GLY A N 1
ATOM 756 C CA . GLY A 1 93 ? 9.939 4.184 -12.369 1.00 85.88 93 GLY A CA 1
ATOM 757 C C . GLY A 1 93 ? 9.770 2.665 -12.481 1.00 85.88 93 GLY A C 1
ATOM 758 O O . GLY A 1 93 ? 8.754 2.117 -12.049 1.00 85.88 93 GLY A O 1
ATOM 759 N N . ILE A 1 94 ? 10.730 1.999 -13.128 1.00 86.00 94 ILE A N 1
ATOM 760 C CA . ILE A 1 94 ? 10.799 0.535 -13.192 1.00 86.00 94 ILE A CA 1
ATOM 761 C C . ILE A 1 94 ? 11.189 0.023 -11.801 1.00 86.00 94 ILE A C 1
ATOM 763 O O . ILE A 1 94 ? 11.743 0.752 -10.981 1.00 86.00 94 ILE A O 1
ATOM 767 N N . ARG A 1 95 ? 10.826 -1.216 -11.485 1.00 81.38 95 ARG A N 1
ATOM 768 C CA . ARG A 1 95 ? 11.193 -1.862 -10.224 1.00 81.38 95 ARG A CA 1
ATOM 769 C C . ARG A 1 95 ? 12.218 -2.942 -10.529 1.00 81.38 95 ARG A C 1
ATOM 771 O O . ARG A 1 95 ? 11.875 -4.091 -10.763 1.00 81.38 95 ARG A O 1
ATOM 778 N N . THR A 1 96 ? 13.485 -2.549 -10.595 1.00 76.06 96 THR A N 1
ATOM 779 C CA . THR A 1 96 ? 14.617 -3.473 -10.754 1.00 76.06 96 THR A CA 1
ATOM 780 C C . THR A 1 96 ? 15.808 -3.037 -9.899 1.00 76.06 96 THR A C 1
ATOM 782 O O . THR A 1 96 ? 15.875 -1.892 -9.450 1.00 76.06 96 THR A O 1
ATOM 785 N N . ALA A 1 97 ? 16.733 -3.962 -9.641 1.00 70.50 97 ALA A N 1
ATOM 786 C CA . ALA A 1 97 ? 17.998 -3.688 -8.965 1.00 70.50 97 ALA A CA 1
ATOM 787 C C . ALA A 1 97 ? 19.058 -3.075 -9.902 1.00 70.50 97 ALA A C 1
ATOM 789 O O . ALA A 1 97 ? 20.012 -2.469 -9.422 1.00 70.50 97 ALA A O 1
ATOM 790 N N . GLU A 1 98 ? 18.905 -3.233 -11.218 1.00 74.88 98 GLU A N 1
ATOM 791 C CA . GLU A 1 98 ? 19.868 -2.755 -12.215 1.00 74.88 98 GLU A CA 1
ATOM 792 C C . GLU A 1 98 ? 19.494 -1.374 -12.764 1.00 74.88 98 GLU A C 1
ATOM 794 O O . GLU A 1 98 ? 18.319 -1.012 -12.829 1.00 74.88 98 GLU A O 1
ATOM 799 N N . SER A 1 99 ? 20.492 -0.597 -13.187 1.00 77.38 99 SER A N 1
ATOM 800 C CA . SER A 1 99 ? 20.248 0.697 -13.830 1.00 77.38 99 SER A CA 1
ATOM 801 C C . SER A 1 99 ? 19.587 0.511 -15.194 1.00 77.38 99 SER A C 1
ATOM 803 O O . SER A 1 99 ? 19.921 -0.405 -15.946 1.00 77.38 99 SER A O 1
ATOM 805 N N . PHE A 1 100 ? 18.685 1.423 -15.553 1.00 78.38 100 PHE A N 1
ATOM 806 C CA . PHE A 1 100 ? 18.044 1.433 -16.865 1.00 78.38 100 PHE A CA 1
ATOM 807 C C . PHE A 1 100 ? 19.058 1.581 -18.007 1.00 78.38 100 PHE A C 1
ATOM 809 O O . PHE A 1 100 ? 18.870 1.000 -19.071 1.00 78.38 100 PHE A O 1
ATOM 816 N N . ALA A 1 101 ? 20.142 2.333 -17.781 1.00 75.94 101 ALA A N 1
ATOM 817 C CA . ALA A 1 101 ? 21.176 2.584 -18.786 1.00 75.94 101 ALA A CA 1
ATOM 818 C C . ALA A 1 101 ? 22.014 1.337 -19.119 1.00 75.94 101 ALA A C 1
ATOM 820 O O . ALA A 1 101 ? 22.577 1.253 -20.209 1.00 75.94 101 ALA A O 1
ATOM 821 N N . ASP A 1 102 ? 22.073 0.378 -18.195 1.00 75.75 102 ASP A N 1
ATOM 822 C CA . ASP A 1 102 ? 22.883 -0.834 -18.326 1.00 75.75 102 ASP A CA 1
ATOM 823 C C . ASP A 1 102 ? 22.095 -1.998 -18.951 1.00 75.75 102 ASP A C 1
ATOM 825 O O . ASP A 1 102 ? 22.657 -3.065 -19.206 1.00 75.75 102 ASP A O 1
ATOM 829 N N . ARG A 1 103 ? 20.793 -1.814 -19.219 1.00 71.94 103 ARG A N 1
ATOM 830 C CA . ARG A 1 103 ? 19.933 -2.862 -19.776 1.00 71.94 103 ARG A CA 1
ATOM 831 C C . ARG A 1 103 ? 19.882 -2.829 -21.296 1.00 71.94 103 ARG A C 1
ATOM 833 O O . ARG A 1 103 ? 19.751 -1.783 -21.926 1.00 71.94 103 ARG A O 1
ATOM 840 N N . ASN A 1 104 ? 19.889 -4.022 -21.884 1.00 73.06 104 ASN A N 1
ATOM 841 C CA . ASN A 1 104 ? 19.463 -4.201 -23.263 1.00 73.06 104 ASN A CA 1
ATOM 842 C C . ASN A 1 104 ? 17.952 -3.922 -23.340 1.00 73.06 104 ASN A C 1
ATOM 844 O O . ASN A 1 104 ? 17.190 -4.511 -22.587 1.00 73.06 104 ASN A O 1
ATOM 848 N N . LEU A 1 105 ? 17.506 -3.011 -24.203 1.00 76.69 105 LEU A N 1
ATOM 849 C CA . LEU A 1 105 ? 16.083 -2.661 -24.346 1.00 76.69 105 LEU A CA 1
ATOM 850 C C . LEU A 1 105 ? 15.472 -3.195 -25.648 1.00 76.69 105 LEU A C 1
ATOM 852 O O . LEU A 1 105 ? 14.402 -2.745 -26.061 1.00 76.69 105 LEU A O 1
ATOM 856 N N . VAL A 1 106 ? 16.152 -4.147 -26.288 1.00 80.19 106 VAL A N 1
ATOM 857 C CA . VAL A 1 106 ? 15.678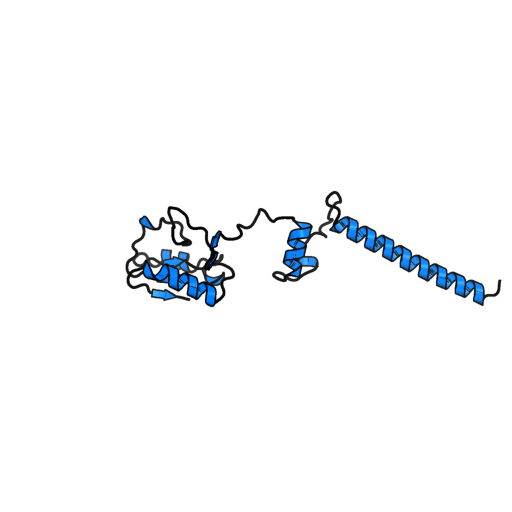 -4.836 -27.488 1.00 80.19 106 VAL A CA 1
ATOM 858 C C . VAL A 1 106 ? 14.790 -6.012 -27.078 1.00 80.19 106 VAL A C 1
ATOM 860 O O . VAL A 1 106 ? 15.203 -6.867 -26.297 1.00 80.19 106 VAL A O 1
ATOM 863 N N . GLU A 1 107 ? 13.563 -6.035 -27.600 1.00 89.88 107 GLU A N 1
ATOM 864 C CA . GLU A 1 107 ? 12.547 -7.070 -27.367 1.00 89.88 107 GLU A CA 1
ATOM 865 C C . GLU A 1 107 ? 12.245 -7.401 -25.885 1.00 89.88 107 GLU A C 1
ATOM 867 O O . GLU A 1 107 ? 12.041 -8.574 -25.555 1.00 89.88 107 GLU A O 1
ATOM 872 N N . PRO A 1 108 ? 12.157 -6.433 -24.954 1.00 92.69 108 PRO A N 1
ATOM 873 C CA . PRO A 1 108 ? 11.947 -6.737 -23.541 1.00 92.69 108 PRO A CA 1
ATOM 874 C C . PRO A 1 108 ? 10.556 -7.332 -23.284 1.00 92.69 108 PRO A C 1
ATOM 876 O O . PRO A 1 108 ? 9.626 -7.171 -24.079 1.00 92.69 108 PRO A O 1
ATOM 879 N N . ILE A 1 109 ? 10.396 -7.997 -22.141 1.00 94.62 109 ILE A N 1
ATOM 880 C CA . ILE A 1 109 ? 9.091 -8.368 -21.591 1.00 94.62 109 ILE A CA 1
ATOM 881 C C . ILE A 1 109 ? 8.695 -7.313 -20.559 1.00 94.62 109 ILE A C 1
ATOM 883 O O . ILE A 1 109 ? 9.360 -7.151 -19.538 1.00 94.62 109 ILE A O 1
ATOM 887 N N . LEU A 1 110 ? 7.607 -6.596 -20.813 1.00 94.88 110 LEU A N 1
ATOM 888 C CA . LEU A 1 110 ? 7.099 -5.542 -19.942 1.00 94.88 110 LEU A CA 1
ATOM 889 C C . LEU A 1 110 ? 5.911 -6.069 -19.143 1.00 94.88 110 LEU A C 1
ATOM 891 O O . LEU A 1 110 ? 4.916 -6.488 -19.730 1.00 94.88 110 LEU A O 1
ATOM 895 N N . PHE A 1 111 ? 6.003 -6.011 -17.819 1.00 95.75 111 PHE A N 1
ATOM 896 C CA . PHE A 1 111 ? 4.898 -6.338 -16.926 1.00 95.75 111 PHE A CA 1
ATOM 897 C C . PHE A 1 111 ? 4.253 -5.066 -16.393 1.00 95.75 111 PHE A C 1
ATOM 899 O O . PHE A 1 111 ? 4.872 -4.324 -15.630 1.00 95.75 111 PHE A O 1
ATOM 906 N N . TYR A 1 112 ? 2.991 -4.852 -16.738 1.00 95.50 112 TYR A N 1
ATOM 907 C CA . TYR A 1 112 ? 2.138 -3.842 -16.129 1.00 95.50 112 TYR A CA 1
ATOM 908 C C . TYR A 1 112 ? 1.117 -4.527 -15.230 1.00 95.50 112 TYR A C 1
ATOM 910 O O . TYR A 1 112 ? 0.713 -5.649 -15.498 1.00 95.50 112 TYR A O 1
ATOM 918 N N . GLY A 1 113 ? 0.701 -3.868 -14.156 1.00 93.38 113 GLY A N 1
ATOM 919 C CA . GLY A 1 113 ? -0.283 -4.444 -13.251 1.00 93.38 113 GLY A CA 1
ATOM 920 C C . GLY A 1 113 ? -0.331 -3.731 -11.915 1.00 93.38 113 GLY A C 1
ATOM 921 O O . GLY A 1 113 ? 0.316 -2.700 -11.718 1.00 93.38 113 GLY A O 1
ATOM 922 N N . ASP A 1 114 ? -1.093 -4.307 -10.999 1.00 91.44 114 ASP A N 1
ATOM 923 C CA . ASP A 1 114 ? -1.275 -3.804 -9.647 1.00 91.44 114 ASP A CA 1
ATOM 924 C C . ASP A 1 114 ? -0.266 -4.441 -8.667 1.00 91.44 114 ASP A C 1
ATOM 926 O O . ASP A 1 114 ? 0.871 -4.760 -9.025 1.00 91.44 114 ASP A O 1
ATOM 930 N N . SER A 1 115 ? -0.667 -4.664 -7.413 1.00 88.06 115 SER A N 1
ATOM 931 C CA . SER A 1 115 ? 0.134 -5.368 -6.411 1.00 88.06 115 SER A CA 1
ATOM 932 C C . SER A 1 115 ? 0.421 -6.841 -6.747 1.00 88.06 115 SER A C 1
ATOM 934 O O . SER A 1 115 ? 1.345 -7.406 -6.162 1.00 88.06 115 SER A O 1
ATOM 936 N N . PHE A 1 116 ? -0.273 -7.482 -7.692 1.00 88.00 116 PHE A N 1
ATOM 937 C CA . PHE A 1 116 ? 0.104 -8.822 -8.160 1.00 88.00 116 PHE A CA 1
ATOM 938 C C . PHE A 1 116 ? 1.407 -8.803 -8.972 1.00 88.00 116 PHE A C 1
ATOM 940 O O . PHE A 1 116 ? 2.184 -9.759 -8.914 1.00 88.00 116 PHE A O 1
ATOM 947 N N . VAL A 1 117 ? 1.680 -7.693 -9.664 1.00 90.19 117 VAL A N 1
ATOM 948 C CA . VAL A 1 117 ? 2.894 -7.478 -10.466 1.00 90.19 117 VAL A CA 1
ATOM 949 C C . VAL A 1 117 ? 3.937 -6.669 -9.687 1.00 90.19 117 VAL A C 1
ATOM 951 O O . VAL A 1 117 ? 5.081 -7.094 -9.536 1.00 90.19 117 VAL A O 1
ATOM 954 N N . GLY A 1 118 ? 3.533 -5.525 -9.132 1.00 84.75 118 GLY A N 1
ATOM 955 C CA . GLY A 1 118 ? 4.365 -4.604 -8.354 1.00 84.75 118 GLY A CA 1
ATOM 956 C C . GLY A 1 118 ? 4.443 -4.927 -6.856 1.00 84.75 118 GLY A C 1
ATOM 957 O O . GLY A 1 118 ? 4.895 -4.104 -6.062 1.00 84.75 118 GLY A O 1
ATOM 958 N N . GLY A 1 119 ? 3.963 -6.086 -6.411 1.00 77.69 119 GLY A N 1
ATOM 959 C CA . GLY A 1 119 ? 3.988 -6.473 -4.997 1.00 77.69 119 GLY A CA 1
ATOM 960 C C . GLY A 1 119 ? 5.081 -7.473 -4.645 1.00 77.69 119 GLY A C 1
ATOM 961 O O . GLY A 1 119 ? 6.021 -7.711 -5.391 1.00 77.69 119 GLY A O 1
ATOM 962 N N . LYS A 1 120 ? 4.937 -8.079 -3.464 1.00 68.06 120 LYS A N 1
ATOM 963 C CA . LYS A 1 120 ? 5.967 -8.903 -2.805 1.00 68.06 120 LYS A CA 1
ATOM 964 C C . LYS A 1 120 ? 6.251 -10.246 -3.488 1.00 68.06 120 LYS A C 1
ATOM 966 O O . LYS A 1 120 ? 7.194 -10.934 -3.105 1.00 68.06 120 LYS A O 1
ATOM 971 N N . HIS A 1 121 ? 5.426 -10.665 -4.448 1.00 71.19 121 HIS A N 1
ATOM 972 C CA . HIS A 1 121 ? 5.588 -11.964 -5.107 1.00 71.19 121 HIS A CA 1
ATOM 973 C C . HIS A 1 121 ? 6.738 -11.980 -6.126 1.00 71.19 121 HIS A C 1
ATOM 975 O O . HIS A 1 121 ? 7.258 -13.069 -6.408 1.00 71.19 121 HIS A O 1
ATOM 981 N N . ASN A 1 122 ? 7.165 -10.793 -6.587 1.00 76.12 122 ASN A N 1
ATOM 982 C CA . ASN A 1 122 ? 8.324 -10.550 -7.449 1.00 76.12 122 ASN A CA 1
ATOM 983 C C . ASN A 1 122 ? 8.380 -11.491 -8.668 1.00 76.12 122 ASN A C 1
ATOM 985 O O . ASN A 1 122 ? 9.412 -12.100 -8.956 1.00 76.12 122 ASN A O 1
ATOM 989 N N . ILE A 1 123 ? 7.232 -11.725 -9.319 1.00 88.44 123 ILE A N 1
ATOM 990 C CA . ILE A 1 123 ? 7.151 -12.612 -10.491 1.00 88.44 123 ILE A CA 1
ATOM 991 C C . ILE A 1 123 ? 8.037 -12.086 -11.631 1.00 88.44 123 ILE A C 1
ATOM 993 O O . ILE A 1 123 ? 8.817 -12.887 -12.151 1.00 88.44 123 ILE A O 1
ATOM 997 N N . PRO A 1 124 ? 7.986 -10.786 -11.995 1.00 90.50 124 PRO A N 1
ATOM 998 C CA . PRO A 1 124 ? 8.845 -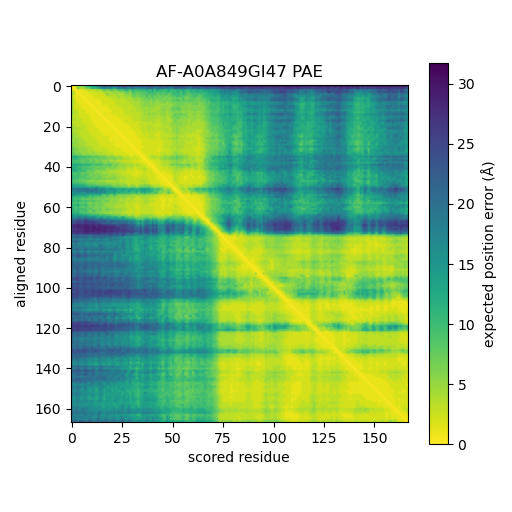10.252 -13.047 1.00 90.50 124 PRO A CA 1
ATOM 999 C C . PRO A 1 124 ? 10.334 -10.435 -12.742 1.00 90.50 124 PRO A C 1
ATOM 1001 O O . PRO A 1 124 ? 11.067 -10.908 -13.597 1.00 90.50 124 PRO A O 1
ATOM 1004 N N . GLU A 1 125 ? 10.776 -10.159 -11.515 1.00 87.94 125 GLU A N 1
ATOM 1005 C CA . GLU A 1 125 ? 12.182 -10.259 -11.110 1.00 87.94 125 GLU A CA 1
ATOM 1006 C C . GLU A 1 125 ? 12.673 -11.714 -11.105 1.00 87.94 125 GLU A C 1
ATOM 1008 O O . GLU A 1 125 ? 13.810 -12.002 -11.475 1.00 87.94 125 GLU A O 1
ATOM 1013 N N . LYS A 1 126 ? 11.813 -12.663 -10.715 1.00 89.31 126 LYS A N 1
ATOM 1014 C CA . LYS A 1 126 ? 12.129 -14.095 -10.822 1.00 89.31 126 LYS A CA 1
ATOM 1015 C C . LYS A 1 126 ? 12.247 -14.542 -12.273 1.00 89.31 126 LYS A C 1
ATOM 1017 O O . LYS A 1 126 ? 13.081 -15.393 -12.564 1.00 89.31 126 LYS A O 1
ATOM 1022 N N . LEU A 1 127 ? 11.404 -14.016 -13.159 1.00 90.44 127 LEU A N 1
ATOM 1023 C CA . LEU A 1 127 ? 11.455 -14.346 -14.578 1.00 90.44 127 LEU A CA 1
ATOM 1024 C C . LEU A 1 127 ? 12.675 -13.709 -15.256 1.00 90.44 127 LEU A C 1
ATOM 1026 O O . LEU A 1 127 ? 13.325 -14.382 -16.048 1.00 90.44 127 LEU A O 1
ATOM 1030 N N . ASP A 1 128 ? 13.028 -12.476 -14.885 1.00 88.81 128 ASP A N 1
ATOM 1031 C CA . ASP A 1 128 ? 14.245 -11.775 -15.324 1.00 88.81 128 ASP A CA 1
ATOM 1032 C C . ASP A 1 128 ? 15.496 -12.613 -15.031 1.00 88.81 128 ASP A C 1
ATOM 1034 O O . ASP A 1 128 ? 16.332 -12.837 -15.898 1.00 88.81 128 ASP A O 1
ATOM 1038 N N . ALA A 1 129 ? 15.572 -13.193 -13.828 1.00 87.75 129 ALA A N 1
ATOM 1039 C CA . ALA A 1 129 ? 16.677 -14.066 -13.435 1.00 87.75 129 ALA A CA 1
ATOM 1040 C C . ALA A 1 129 ? 16.751 -15.391 -14.225 1.00 87.75 129 ALA A C 1
ATOM 1042 O O . ALA A 1 129 ? 17.795 -16.045 -14.222 1.00 87.75 129 ALA A O 1
ATOM 1043 N N . LEU A 1 130 ? 15.655 -15.819 -14.863 1.00 90.88 130 LEU A N 1
ATOM 1044 C CA . LEU A 1 130 ? 15.598 -17.045 -15.669 1.00 90.88 130 LEU A CA 1
ATOM 1045 C C . LEU A 1 130 ? 15.855 -16.785 -17.159 1.00 90.88 130 LEU A C 1
ATOM 1047 O O . LEU A 1 130 ? 16.367 -17.670 -17.844 1.00 90.88 130 LEU A O 1
ATOM 1051 N N . LEU A 1 131 ? 15.501 -15.601 -17.659 1.00 88.19 131 LEU A N 1
ATOM 1052 C CA . LEU A 1 131 ? 15.611 -15.210 -19.064 1.00 88.19 131 LEU A CA 1
ATOM 1053 C C . LEU A 1 131 ? 16.820 -14.289 -19.274 1.00 88.19 131 LEU A C 1
ATOM 1055 O O . LEU A 1 131 ? 16.689 -13.092 -19.496 1.00 88.19 131 LEU A O 1
ATOM 1059 N N . LEU A 1 132 ? 18.024 -14.859 -19.210 1.00 80.56 132 LEU A N 1
ATOM 1060 C CA . LEU A 1 132 ? 19.280 -14.094 -19.277 1.00 80.56 132 LEU A CA 1
ATOM 1061 C C . LEU A 1 132 ? 19.503 -13.365 -20.613 1.00 80.56 132 LEU A C 1
ATOM 1063 O O . LEU A 1 132 ? 20.292 -12.427 -20.687 1.00 80.56 132 LEU A O 1
ATOM 1067 N N . ASP A 1 133 ? 18.854 -13.826 -21.677 1.00 84.56 133 ASP A N 1
ATOM 1068 C CA . ASP A 1 133 ? 18.923 -13.272 -23.026 1.00 84.56 133 ASP A CA 1
ATOM 1069 C C . ASP A 1 133 ? 17.832 -12.233 -23.304 1.00 84.56 133 ASP A C 1
ATOM 1071 O O . ASP A 1 133 ? 17.905 -11.527 -24.313 1.00 84.56 133 ASP A O 1
ATOM 1075 N N . ARG A 1 134 ? 16.834 -12.123 -22.418 1.00 87.44 134 ARG A N 1
ATOM 1076 C CA . ARG A 1 134 ? 15.662 -11.286 -22.634 1.00 87.44 134 ARG A CA 1
ATOM 1077 C C . ARG A 1 134 ? 15.241 -10.550 -21.355 1.00 87.44 134 ARG A C 1
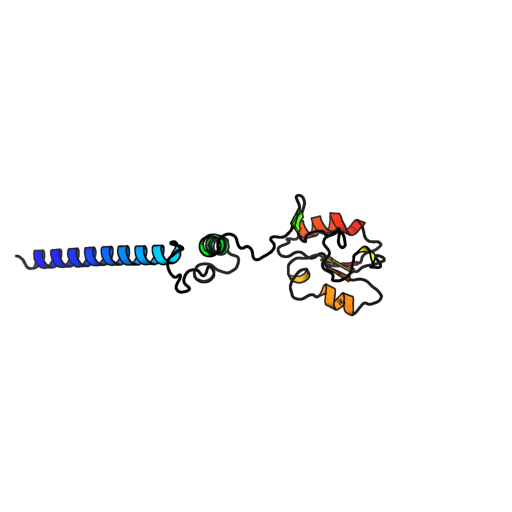ATOM 1079 O O . ARG A 1 134 ? 14.702 -11.177 -20.446 1.00 87.44 134 ARG A O 1
ATOM 1086 N N . PRO A 1 135 ? 15.376 -9.215 -21.310 1.00 89.25 135 PRO A N 1
ATOM 1087 C CA . PRO A 1 135 ? 15.089 -8.449 -20.106 1.00 89.25 135 PRO A CA 1
ATOM 1088 C C . PRO A 1 135 ? 13.604 -8.480 -19.765 1.00 89.25 135 PRO A C 1
ATOM 1090 O O . PRO A 1 135 ? 12.750 -8.296 -20.637 1.00 89.25 135 PRO A O 1
ATOM 1093 N N . VAL A 1 136 ? 13.304 -8.624 -18.479 1.00 91.81 136 VAL A N 1
ATOM 1094 C CA . VAL A 1 136 ? 11.957 -8.545 -17.919 1.00 91.81 136 VAL A CA 1
ATOM 1095 C C . VAL A 1 136 ? 11.868 -7.326 -17.006 1.00 91.81 136 VAL A C 1
ATOM 1097 O O . VAL A 1 136 ? 12.617 -7.188 -16.042 1.00 91.81 136 VAL A O 1
ATOM 1100 N N . LEU A 1 137 ? 10.948 -6.412 -17.314 1.00 91.44 137 LEU A N 1
ATOM 1101 C CA . LEU A 1 137 ? 10.827 -5.119 -16.643 1.00 91.44 137 LEU A CA 1
ATOM 1102 C C . LEU A 1 137 ? 9.508 -5.033 -15.876 1.00 91.44 137 LEU A C 1
ATOM 1104 O O . LEU A 1 137 ? 8.428 -5.172 -16.451 1.00 91.44 137 LEU A O 1
ATOM 1108 N N . ASN A 1 138 ? 9.606 -4.771 -14.571 1.00 93.12 138 ASN A N 1
ATOM 1109 C CA . ASN A 1 138 ? 8.456 -4.589 -13.693 1.00 93.12 138 ASN A CA 1
ATOM 1110 C C . ASN A 1 138 ? 8.008 -3.121 -13.681 1.00 93.12 138 ASN A C 1
ATOM 1112 O O . ASN A 1 138 ? 8.665 -2.265 -13.088 1.00 93.12 138 ASN A O 1
ATOM 1116 N N . LEU A 1 139 ? 6.878 -2.838 -14.324 1.00 93.25 139 LEU A N 1
ATOM 1117 C CA . LEU A 1 139 ? 6.211 -1.533 -14.339 1.00 93.25 139 LEU A CA 1
ATOM 1118 C C . LEU A 1 139 ? 4.940 -1.527 -13.470 1.00 93.25 139 LEU A C 1
ATOM 1120 O O . LEU A 1 139 ? 4.192 -0.548 -13.499 1.00 93.25 139 LEU A O 1
ATOM 1124 N N . GLY A 1 140 ? 4.697 -2.589 -12.693 1.00 92.44 140 GLY A N 1
ATOM 1125 C CA . GLY A 1 140 ? 3.529 -2.723 -11.829 1.00 92.44 140 GLY A CA 1
ATOM 1126 C C . GLY A 1 140 ? 3.536 -1.758 -10.645 1.00 92.44 140 GLY A C 1
ATOM 1127 O O . GLY A 1 140 ? 4.584 -1.443 -10.076 1.00 92.44 140 GLY A O 1
ATOM 1128 N N . VAL A 1 141 ? 2.347 -1.298 -10.257 1.00 90.31 141 VAL A N 1
ATOM 1129 C CA . VAL A 1 141 ? 2.145 -0.304 -9.197 1.00 90.31 141 VAL A CA 1
ATOM 1130 C C . VAL A 1 141 ? 0.982 -0.731 -8.316 1.00 90.31 141 VAL A C 1
ATOM 1132 O O . VAL A 1 141 ? -0.131 -0.929 -8.789 1.00 90.31 141 VAL A O 1
ATOM 1135 N N . GLY A 1 142 ? 1.223 -0.859 -7.013 1.00 88.00 142 GLY A N 1
ATOM 1136 C CA . GLY A 1 142 ? 0.178 -1.243 -6.065 1.00 88.00 142 GLY A CA 1
ATOM 1137 C C . GLY A 1 142 ? -1.042 -0.318 -6.135 1.00 88.00 142 GLY A C 1
ATOM 1138 O O . GLY A 1 142 ? -0.898 0.901 -6.114 1.00 88.00 142 GLY A O 1
ATOM 1139 N N . GLY A 1 143 ? -2.236 -0.909 -6.199 1.00 86.06 143 GLY A N 1
ATOM 1140 C CA . GLY A 1 143 ? -3.500 -0.168 -6.227 1.00 86.06 143 GLY A CA 1
ATOM 1141 C C . GLY A 1 143 ? -3.921 0.353 -7.603 1.00 86.06 143 GLY A C 1
ATOM 1142 O O . GLY A 1 143 ? -4.968 0.988 -7.691 1.00 86.06 143 GLY A O 1
ATOM 1143 N N . TYR A 1 144 ? -3.160 0.081 -8.669 1.00 91.38 144 TYR A N 1
ATOM 1144 C CA . TYR A 1 144 ? -3.577 0.454 -10.018 1.00 91.38 144 TYR A CA 1
ATOM 1145 C C . TYR A 1 144 ? -4.817 -0.305 -10.483 1.00 91.38 144 TYR A C 1
ATOM 1147 O O . TYR A 1 144 ? -4.849 -1.531 -10.512 1.00 91.38 144 TYR A O 1
ATOM 1155 N N . GLY A 1 145 ? -5.818 0.452 -10.929 1.00 91.81 145 GLY A N 1
ATOM 1156 C CA . GLY A 1 145 ? -6.894 -0.069 -11.765 1.00 91.81 145 GLY A CA 1
ATOM 1157 C C . GLY A 1 145 ? -6.479 -0.185 -13.236 1.00 91.81 145 GLY A C 1
ATOM 1158 O O . GLY A 1 145 ? -5.430 0.315 -13.649 1.00 91.81 145 GLY A O 1
ATOM 1159 N N . VAL A 1 146 ? -7.348 -0.790 -14.051 1.00 94.06 146 VAL A N 1
ATOM 1160 C CA . VAL A 1 146 ? -7.127 -0.986 -15.499 1.00 94.06 146 VAL A CA 1
ATOM 1161 C C . VAL A 1 146 ? -6.810 0.329 -16.220 1.00 94.06 146 VAL A C 1
ATOM 1163 O O . VAL A 1 146 ? -5.900 0.368 -17.044 1.00 94.06 146 VAL A O 1
ATOM 1166 N N . ASP A 1 147 ? -7.492 1.421 -15.870 1.00 94.88 147 ASP A N 1
ATOM 1167 C CA . ASP A 1 147 ? -7.265 2.729 -16.495 1.00 94.88 147 ASP A CA 1
ATOM 1168 C C . ASP A 1 147 ? -5.865 3.277 -16.190 1.00 94.88 147 ASP A C 1
ATOM 1170 O O . ASP A 1 147 ? -5.185 3.786 -17.078 1.00 94.88 147 ASP A O 1
ATOM 1174 N N . GLN A 1 148 ? -5.387 3.124 -14.952 1.00 94.31 148 GLN A N 1
ATOM 1175 C CA . GLN A 1 148 ? -4.037 3.555 -14.576 1.00 94.31 148 GLN A CA 1
ATOM 1176 C C . GLN A 1 148 ? -2.963 2.687 -15.230 1.00 94.31 148 GLN A C 1
ATOM 1178 O O . GLN A 1 148 ? -1.949 3.214 -15.692 1.00 94.31 148 GLN A O 1
ATOM 1183 N N . ILE A 1 149 ? -3.210 1.378 -15.347 1.00 95.38 149 ILE A N 1
ATOM 1184 C CA . ILE A 1 149 ? -2.346 0.475 -16.114 1.00 95.38 149 ILE A CA 1
ATOM 1185 C C . ILE A 1 149 ? -2.265 0.940 -17.570 1.00 95.38 149 ILE A C 1
ATOM 1187 O O . ILE A 1 149 ? -1.165 1.081 -18.105 1.00 95.38 149 ILE A O 1
ATOM 1191 N N . PHE A 1 150 ? -3.402 1.248 -18.197 1.00 95.62 150 PHE A N 1
ATOM 1192 C CA . PHE A 1 150 ? -3.448 1.735 -19.572 1.00 95.62 150 PHE A CA 1
ATOM 1193 C C . PHE A 1 150 ? -2.710 3.069 -19.753 1.00 95.62 150 PHE A C 1
ATOM 1195 O O . PHE A 1 150 ? -1.962 3.235 -20.722 1.00 95.62 150 PHE A O 1
ATOM 1202 N N . LEU A 1 151 ? -2.872 4.015 -18.823 1.00 95.62 151 LEU A N 1
ATOM 1203 C CA . LEU A 1 151 ? -2.160 5.294 -18.860 1.00 95.62 151 LEU A CA 1
ATOM 1204 C C . LEU A 1 151 ? -0.644 5.096 -18.732 1.00 95.62 151 LEU A C 1
ATOM 1206 O O . LEU A 1 151 ? 0.122 5.661 -19.518 1.00 95.62 151 LEU A O 1
ATOM 1210 N N . LYS A 1 152 ? -0.199 4.248 -17.797 1.00 94.81 152 LYS A N 1
ATOM 1211 C CA . LYS A 1 152 ? 1.225 3.942 -17.621 1.00 94.81 152 LYS A CA 1
ATOM 1212 C C . LYS A 1 152 ? 1.801 3.222 -18.838 1.00 94.81 152 LYS A C 1
ATOM 1214 O O . LYS A 1 152 ? 2.881 3.592 -19.300 1.00 94.81 152 LYS A O 1
ATOM 1219 N N . PHE A 1 153 ? 1.073 2.259 -19.399 1.00 95.88 153 PHE A N 1
ATOM 1220 C CA . PHE A 1 153 ? 1.415 1.600 -20.660 1.00 95.88 153 PHE A CA 1
ATOM 1221 C C . PHE A 1 153 ? 1.599 2.617 -21.788 1.00 95.88 153 PHE A C 1
ATOM 1223 O O . PHE A 1 153 ? 2.678 2.694 -22.375 1.00 95.88 153 PHE A O 1
ATOM 1230 N N . SER A 1 154 ? 0.595 3.464 -22.023 1.00 94.81 154 SER A N 1
ATOM 1231 C CA . SER A 1 154 ? 0.598 4.459 -23.102 1.00 94.81 154 SER A CA 1
ATOM 1232 C C . SER A 1 154 ? 1.776 5.428 -22.999 1.00 94.81 154 SER A C 1
ATOM 1234 O O . SER A 1 154 ? 2.341 5.837 -24.010 1.00 94.81 154 SER A O 1
ATOM 1236 N N . LYS A 1 155 ? 2.183 5.771 -21.773 1.00 93.06 155 LYS A N 1
ATOM 1237 C CA . LYS A 1 155 ? 3.301 6.683 -21.523 1.00 93.06 155 LYS A CA 1
ATOM 1238 C C . LYS A 1 155 ? 4.671 6.030 -21.702 1.00 93.06 155 LYS A C 1
ATOM 1240 O O . LYS A 1 155 ? 5.612 6.717 -22.094 1.00 93.06 155 LYS A O 1
ATOM 1245 N N . THR A 1 156 ? 4.797 4.734 -21.409 1.00 93.00 156 THR A N 1
ATOM 1246 C CA . THR A 1 156 ? 6.104 4.065 -21.268 1.00 93.00 156 THR A CA 1
ATOM 1247 C C . THR A 1 156 ? 6.459 3.110 -22.404 1.00 93.00 156 THR A C 1
ATOM 1249 O O . THR A 1 156 ? 7.638 2.980 -22.716 1.00 93.00 156 THR A O 1
ATOM 1252 N N . VAL A 1 157 ? 5.486 2.470 -23.063 1.00 93.44 157 VAL A N 1
ATOM 1253 C CA . VAL A 1 157 ? 5.758 1.429 -24.074 1.00 93.44 157 VAL A CA 1
ATOM 1254 C C . VAL A 1 157 ? 6.610 1.943 -25.242 1.00 93.44 157 VAL A C 1
ATOM 1256 O O . VAL A 1 157 ? 7.446 1.219 -25.768 1.00 93.44 157 VAL A O 1
ATOM 1259 N N . GLN A 1 158 ? 6.451 3.221 -25.596 1.00 92.19 158 GLN A N 1
ATOM 1260 C CA . GLN A 1 158 ? 7.170 3.883 -26.689 1.00 92.19 158 GLN A CA 1
ATOM 1261 C C . GLN A 1 158 ? 8.695 3.956 -26.502 1.00 92.19 158 GLN A C 1
ATOM 1263 O O . GLN A 1 158 ? 9.405 4.234 -27.463 1.00 92.19 158 GLN A O 1
ATOM 1268 N N . TYR A 1 159 ? 9.203 3.735 -25.284 1.00 89.44 159 TYR A N 1
ATOM 1269 C CA . TYR A 1 159 ? 10.642 3.726 -25.004 1.00 89.44 159 TYR A CA 1
ATOM 1270 C C . TYR A 1 159 ? 11.304 2.369 -25.281 1.00 89.44 159 TYR A C 1
ATOM 1272 O O . TYR A 1 159 ? 12.516 2.249 -25.113 1.00 89.44 159 TYR A O 1
ATOM 1280 N N . PHE A 1 160 ? 10.533 1.357 -25.687 1.00 90.31 160 PHE A N 1
ATOM 1281 C CA . PHE A 1 160 ? 11.013 -0.005 -25.894 1.00 90.31 160 PHE A CA 1
ATOM 1282 C C . PHE A 1 160 ? 10.814 -0.450 -27.341 1.00 90.31 160 PHE A C 1
ATOM 1284 O O . PHE A 1 160 ? 9.772 -0.200 -27.949 1.00 90.31 160 PHE A O 1
ATOM 1291 N N . GLU A 1 161 ? 11.806 -1.151 -27.886 1.00 90.50 161 GLU A N 1
ATOM 1292 C CA . GLU A 1 161 ? 11.752 -1.678 -29.246 1.00 90.50 161 GLU A CA 1
ATOM 1293 C C . GLU A 1 161 ? 11.173 -3.100 -29.237 1.00 90.50 161 GLU A C 1
ATOM 1295 O O . GLU A 1 161 ? 11.711 -3.994 -28.586 1.00 90.50 161 GLU A O 1
ATOM 1300 N N . ASN A 1 162 ? 10.065 -3.309 -29.958 1.00 92.25 162 ASN A N 1
ATOM 1301 C CA . ASN A 1 162 ? 9.371 -4.600 -30.095 1.00 92.25 162 ASN A CA 1
ATOM 1302 C C . ASN A 1 162 ? 9.073 -5.336 -28.762 1.00 92.25 162 ASN A C 1
ATOM 1304 O O . ASN A 1 162 ? 9.360 -6.531 -28.642 1.00 92.25 162 ASN A O 1
ATOM 1308 N N . PRO A 1 163 ? 8.497 -4.671 -27.740 1.00 94.75 163 PRO A N 1
ATOM 1309 C CA . PRO A 1 163 ? 8.257 -5.310 -26.451 1.00 94.75 163 PRO A CA 1
ATOM 1310 C C . PRO A 1 163 ? 7.168 -6.392 -26.526 1.00 94.75 163 PRO A C 1
ATOM 1312 O O . PRO A 1 163 ? 6.151 -6.229 -27.202 1.00 94.75 163 PRO A O 1
ATOM 1315 N N . LEU A 1 164 ? 7.327 -7.463 -25.742 1.00 96.00 164 LEU A N 1
ATOM 1316 C CA . LEU A 1 164 ? 6.208 -8.319 -25.345 1.00 96.00 164 LEU A CA 1
ATOM 1317 C C . LEU A 1 164 ? 5.567 -7.718 -24.097 1.00 96.00 164 LEU A C 1
ATOM 1319 O O . LEU A 1 164 ? 6.234 -7.526 -23.086 1.00 96.00 164 LEU A O 1
ATOM 1323 N N . VAL A 1 165 ? 4.271 -7.441 -24.158 1.00 96.25 165 VAL A N 1
ATOM 1324 C CA . VAL A 1 165 ? 3.555 -6.752 -23.084 1.00 96.25 165 VAL A CA 1
ATOM 1325 C C . VAL A 1 165 ? 2.636 -7.729 -22.371 1.00 96.25 165 VAL A C 1
ATOM 1327 O O . VAL A 1 165 ? 1.850 -8.426 -23.013 1.00 96.25 165 VAL A O 1
ATOM 1330 N N . LEU A 1 166 ? 2.737 -7.757 -21.046 1.00 94.69 166 LEU A N 1
ATOM 1331 C CA . LEU A 1 166 ? 1.892 -8.531 -20.149 1.00 94.69 166 LEU A CA 1
ATOM 1332 C C . LEU A 1 166 ? 1.177 -7.563 -19.203 1.00 94.69 166 LEU A C 1
ATOM 1334 O O . LEU A 1 166 ? 1.814 -6.688 -18.610 1.00 94.69 166 LEU A O 1
ATOM 1338 N N . ILE A 1 167 ? -0.144 -7.710 -19.117 1.00 89.81 167 ILE A N 1
ATOM 1339 C CA . ILE A 1 167 ? -1.059 -6.929 -18.273 1.00 89.81 167 ILE A CA 1
ATOM 1340 C C . ILE A 1 167 ? -1.803 -7.904 -17.369 1.00 89.81 167 ILE A C 1
ATOM 1342 O O . ILE A 1 167 ? -2.266 -8.935 -17.915 1.00 89.81 167 ILE A O 1
#